Protein AF-A0A6J2UKQ0-F1 (afdb_monomer_lite)

Organism: Drosophila lebanonensis (NCBI:txid7225)

Foldseek 3Di:
DDKAFADPQDPLLVVQCCVPVVPDDDDDAKEWGQFFCVPHPFTAGQQPRHHRNDDQPQEDEEEDETTWIKDWDDDDPSTHMYIYHDQPQDDHFTHIAFGCAGNNHGPVTDGDSDHDPDGDDDDQVVCVVSVNRPVDPPPDPPDDD

pLDDT: mean 71.8, std 15.86, range [28.88, 90.44]

Structure (mmCIF, N/CA/C/O backbone):
data_AF-A0A6J2UKQ0-F1
#
_entry.id   AF-A0A6J2UKQ0-F1
#
loop_
_atom_site.group_PDB
_atom_site.id
_atom_site.type_symbol
_atom_site.label_atom_id
_atom_site.label_alt_id
_atom_site.label_comp_id
_atom_site.label_asym_id
_atom_site.label_entity_id
_atom_site.label_seq_id
_atom_site.pdbx_PDB_ins_code
_atom_site.Cartn_x
_atom_site.Cartn_y
_atom_site.Cartn_z
_atom_site.occupancy
_atom_site.B_iso_or_equiv
_atom_site.auth_seq_id
_atom_site.auth_comp_id
_atom_site.auth_asym_id
_atom_site.auth_atom_id
_atom_site.pdbx_PDB_model_num
ATOM 1 N N . MET A 1 1 ? -7.916 0.458 -18.902 1.00 58.22 1 MET A N 1
ATOM 2 C CA . MET A 1 1 ? -7.105 1.084 -17.835 1.00 58.22 1 MET A CA 1
ATOM 3 C C . MET A 1 1 ? -6.928 0.050 -16.735 1.00 58.22 1 MET A C 1
ATOM 5 O O . MET A 1 1 ? -7.941 -0.486 -16.304 1.00 58.22 1 MET A O 1
ATOM 9 N N . LYS A 1 2 ? -5.692 -0.299 -16.354 1.00 68.81 2 LYS A N 1
ATOM 10 C CA . LYS A 1 2 ? -5.423 -1.311 -15.313 1.00 68.81 2 LYS A CA 1
ATOM 11 C C . LYS A 1 2 ? -4.910 -0.639 -14.036 1.00 68.81 2 LYS A C 1
ATOM 13 O O . LYS A 1 2 ? -4.135 0.317 -14.116 1.00 68.81 2 LYS A O 1
ATOM 18 N N . LEU A 1 3 ? -5.371 -1.119 -12.883 1.00 74.62 3 LEU A N 1
ATOM 19 C CA . LEU A 1 3 ? -4.967 -0.642 -11.557 1.00 74.62 3 LEU A CA 1
ATOM 20 C C . LEU A 1 3 ? -3.889 -1.560 -10.967 1.00 74.62 3 LEU A C 1
ATOM 22 O O . LEU A 1 3 ? -3.791 -2.724 -11.350 1.00 74.62 3 LEU A O 1
ATOM 26 N N . CYS A 1 4 ? -3.093 -1.032 -10.041 1.00 81.94 4 CYS A N 1
ATOM 27 C CA . CYS A 1 4 ? -2.109 -1.786 -9.265 1.00 81.94 4 CYS A CA 1
ATOM 28 C C . CYS A 1 4 ? -2.314 -1.515 -7.775 1.00 81.94 4 CYS A C 1
ATOM 30 O O . CYS A 1 4 ? -2.865 -0.470 -7.433 1.00 81.94 4 CYS A O 1
ATOM 32 N N . LEU A 1 5 ? -1.875 -2.409 -6.884 1.00 86.44 5 LEU A N 1
ATOM 33 C CA . LEU A 1 5 ? -1.915 -2.113 -5.449 1.00 86.44 5 LEU A CA 1
ATOM 34 C C . LEU A 1 5 ? -1.116 -0.839 -5.156 1.00 86.44 5 LEU A C 1
ATOM 36 O O . LEU A 1 5 ? -0.041 -0.651 -5.720 1.00 86.44 5 LEU A O 1
ATOM 40 N N . ALA A 1 6 ? -1.662 0.038 -4.315 1.00 86.75 6 ALA A N 1
ATOM 41 C CA . ALA A 1 6 ? -1.150 1.400 -4.237 1.00 86.75 6 ALA A CA 1
ATOM 42 C C . ALA A 1 6 ? 0.173 1.522 -3.492 1.00 86.75 6 ALA A C 1
ATOM 44 O O . ALA A 1 6 ? 0.450 0.796 -2.531 1.00 86.75 6 ALA A O 1
ATOM 45 N N . ASP A 1 7 ? 0.908 2.559 -3.876 1.00 88.00 7 ASP A N 1
ATOM 46 C CA . ASP A 1 7 ? 2.147 2.947 -3.231 1.00 88.00 7 ASP A CA 1
ATOM 47 C C . ASP A 1 7 ? 1.887 4.052 -2.212 1.00 88.00 7 ASP A C 1
ATOM 49 O O . ASP A 1 7 ? 1.495 5.163 -2.568 1.00 88.00 7 ASP A O 1
ATOM 53 N N . LEU A 1 8 ? 2.176 3.788 -0.939 1.00 85.25 8 LEU A N 1
ATOM 54 C CA . LEU A 1 8 ? 2.117 4.790 0.132 1.00 85.25 8 LEU A CA 1
ATOM 55 C C . LEU A 1 8 ? 3.487 5.443 0.346 1.00 85.25 8 LEU A C 1
ATOM 57 O O . LEU A 1 8 ? 3.945 5.634 1.468 1.00 85.25 8 LEU A O 1
ATOM 61 N N . ARG A 1 9 ? 4.178 5.733 -0.760 1.00 81.12 9 ARG A N 1
ATOM 62 C CA . ARG A 1 9 ? 5.570 6.213 -0.773 1.00 81.12 9 ARG A CA 1
ATOM 63 C C . ARG A 1 9 ? 5.734 7.700 -0.464 1.00 81.12 9 ARG A C 1
ATOM 65 O O . ARG A 1 9 ? 6.855 8.137 -0.250 1.00 81.12 9 ARG A O 1
ATOM 72 N N . THR A 1 10 ? 4.659 8.485 -0.459 1.00 83.75 10 THR A N 1
ATOM 73 C CA . THR A 1 10 ? 4.704 9.920 -0.139 1.00 83.75 10 THR A CA 1
ATOM 74 C C . THR A 1 10 ? 3.662 10.283 0.908 1.00 83.75 10 THR A C 1
ATOM 76 O O . THR A 1 10 ? 2.619 9.634 1.007 1.00 83.75 10 THR A O 1
ATOM 79 N N . LYS A 1 11 ? 3.911 11.383 1.633 1.00 84.06 11 LYS A N 1
ATOM 80 C CA . LYS A 1 11 ? 2.924 11.979 2.540 1.00 84.06 11 LYS A CA 1
ATOM 81 C C . LYS A 1 11 ? 1.604 12.251 1.820 1.00 84.06 11 LYS A C 1
ATOM 83 O O . LYS A 1 11 ? 0.565 11.882 2.332 1.00 84.06 11 LYS A O 1
ATOM 88 N N . THR A 1 12 ? 1.643 12.808 0.609 1.00 83.00 12 THR A N 1
ATOM 89 C CA . THR A 1 12 ? 0.435 13.078 -0.187 1.00 83.00 12 THR A CA 1
ATOM 90 C C . THR A 1 12 ? -0.374 11.813 -0.461 1.00 83.00 12 THR A C 1
ATOM 92 O O . THR A 1 12 ? -1.581 11.818 -0.261 1.00 83.00 12 THR A O 1
ATOM 95 N N . ALA A 1 13 ? 0.276 10.717 -0.874 1.00 81.19 13 ALA A N 1
ATOM 96 C CA . ALA A 1 13 ? -0.421 9.453 -1.104 1.00 81.19 13 ALA A CA 1
ATOM 97 C C . ALA A 1 13 ? -1.072 8.935 0.187 1.00 81.19 13 ALA A C 1
ATOM 99 O O . ALA A 1 13 ? -2.208 8.471 0.160 1.00 81.19 13 ALA A O 1
ATOM 100 N N . PHE A 1 14 ? -0.375 9.058 1.318 1.00 84.75 14 PHE A N 1
ATOM 101 C CA . PHE A 1 14 ? -0.908 8.680 2.620 1.00 84.75 14 PHE A CA 1
ATOM 102 C C . PHE A 1 14 ? -2.060 9.579 3.098 1.00 84.75 14 PHE A C 1
ATOM 104 O O . PHE A 1 14 ? -3.078 9.052 3.532 1.00 84.75 14 PHE A O 1
ATOM 111 N N . ASP A 1 15 ? -1.941 10.903 2.983 1.00 82.62 15 ASP A N 1
ATOM 112 C CA . ASP A 1 15 ? -2.977 11.861 3.394 1.00 82.62 15 ASP A CA 1
ATOM 113 C C . ASP A 1 15 ? -4.297 11.583 2.653 1.00 82.62 15 ASP A C 1
ATOM 115 O O . ASP A 1 15 ? -5.372 11.615 3.248 1.00 82.62 15 ASP A O 1
ATOM 119 N N . MET A 1 16 ? -4.222 11.233 1.363 1.00 77.25 16 MET A N 1
ATOM 120 C CA . MET A 1 16 ? -5.395 10.821 0.582 1.00 77.25 16 MET A CA 1
ATOM 121 C C . MET A 1 16 ? -6.021 9.531 1.133 1.00 77.25 16 MET A C 1
ATOM 123 O O . MET A 1 16 ? -7.244 9.424 1.239 1.00 77.25 16 MET A O 1
ATOM 127 N N . VAL A 1 17 ? -5.192 8.563 1.546 1.00 78.12 17 VAL A N 1
ATOM 128 C CA . VAL A 1 17 ? -5.668 7.321 2.178 1.00 78.12 17 VAL A CA 1
ATOM 129 C C . VAL A 1 17 ? -6.365 7.579 3.499 1.00 78.12 17 VAL A C 1
ATOM 131 O O . VAL A 1 17 ? -7.423 7.004 3.777 1.00 78.12 17 VAL A O 1
ATOM 134 N N . GLU A 1 18 ? -5.770 8.451 4.302 1.00 79.62 18 GLU A N 1
ATOM 135 C CA . GLU A 1 18 ? -6.291 8.865 5.592 1.00 79.62 18 GLU A CA 1
ATOM 136 C C . GLU A 1 18 ? -7.664 9.537 5.460 1.00 79.62 18 GLU A C 1
ATOM 138 O O . GLU A 1 18 ? -8.589 9.180 6.193 1.00 79.62 18 GLU A O 1
ATOM 143 N N . GLN A 1 19 ? -7.812 10.448 4.496 1.00 76.25 19 GLN A N 1
ATOM 144 C CA . GLN A 1 19 ? -9.031 11.231 4.287 1.00 76.25 19 GLN A CA 1
ATOM 145 C C . GLN A 1 19 ? -10.189 10.427 3.689 1.00 76.25 19 GLN A C 1
ATOM 147 O O . GLN A 1 19 ? -11.336 10.655 4.065 1.00 76.25 19 GLN A O 1
ATOM 152 N N . GLU A 1 20 ? -9.924 9.499 2.768 1.00 71.75 20 GLU A N 1
ATOM 153 C CA . GLU A 1 20 ? -10.996 8.852 1.999 1.00 71.75 20 GLU A CA 1
ATOM 154 C C . GLU A 1 20 ? -11.357 7.440 2.488 1.00 71.75 20 GLU A C 1
ATOM 156 O O . GLU A 1 20 ? -12.534 7.077 2.474 1.00 71.75 20 GLU A O 1
ATOM 161 N N . LEU A 1 21 ? -10.390 6.632 2.951 1.00 69.81 21 LEU A N 1
ATOM 162 C CA . LEU A 1 21 ? -10.659 5.251 3.405 1.00 69.81 21 LEU A CA 1
ATOM 163 C C . LEU A 1 21 ? -10.542 5.046 4.909 1.00 69.81 21 LEU A C 1
ATOM 165 O O . LEU A 1 21 ? -11.163 4.126 5.450 1.00 69.81 21 LEU A O 1
ATOM 169 N N . LEU A 1 22 ? -9.767 5.888 5.591 1.00 70.12 22 LEU A N 1
ATOM 170 C CA . LEU A 1 22 ? -9.600 5.835 7.040 1.00 70.12 22 LEU A CA 1
ATOM 171 C C . LEU A 1 22 ? -10.292 6.979 7.833 1.00 70.12 22 LEU A C 1
ATOM 173 O O . LEU A 1 22 ? -9.931 7.144 9.011 1.00 70.12 22 LEU A O 1
ATOM 177 N N . PRO A 1 23 ? -11.287 7.742 7.303 1.00 59.78 23 PRO A N 1
ATOM 178 C CA . PRO A 1 23 ? -11.798 8.909 8.017 1.00 59.78 23 PRO A CA 1
ATOM 179 C C . PRO A 1 23 ? -12.667 8.549 9.226 1.00 59.78 23 PRO A C 1
ATOM 181 O O . PRO A 1 23 ? -12.627 9.274 10.211 1.00 59.78 23 PRO A O 1
ATOM 184 N N . ASN A 1 24 ? -13.439 7.450 9.192 1.00 59.00 24 ASN A N 1
ATOM 185 C CA . ASN A 1 24 ? -14.560 7.296 10.136 1.00 59.00 24 ASN A CA 1
ATOM 186 C C . ASN A 1 24 ? -14.958 5.869 10.553 1.00 59.00 24 ASN A C 1
ATOM 188 O O . ASN A 1 24 ? -16.093 5.654 10.976 1.00 59.00 24 ASN A O 1
ATOM 192 N N . GLU A 1 25 ? -14.077 4.868 10.491 1.00 53.25 25 GLU A N 1
ATOM 193 C CA . GLU A 1 25 ? -14.507 3.509 10.846 1.00 53.25 25 GLU A CA 1
ATOM 194 C C . GLU A 1 25 ? -14.170 3.068 12.275 1.00 53.25 25 GLU A C 1
ATOM 196 O O . GLU A 1 25 ? -13.029 2.885 12.700 1.00 53.25 25 GLU A O 1
ATOM 201 N N . THR A 1 26 ? -15.251 2.806 13.003 1.00 49.12 26 THR A N 1
ATOM 202 C CA . THR A 1 26 ? -15.357 1.785 14.033 1.00 49.12 26 THR A CA 1
ATOM 203 C C . THR A 1 26 ? -14.644 0.489 13.612 1.00 49.12 26 THR A C 1
ATOM 205 O O . THR A 1 26 ? -15.151 -0.282 12.811 1.00 49.12 26 THR A O 1
ATOM 208 N N . LYS A 1 27 ? -13.500 0.219 14.255 1.00 51.12 27 LYS A N 1
ATOM 209 C CA . LYS A 1 27 ? -12.802 -1.081 14.350 1.00 51.12 27 LYS A CA 1
ATOM 210 C C . LYS A 1 27 ? -12.236 -1.673 13.036 1.00 51.12 27 LYS A C 1
ATOM 212 O O . LYS A 1 27 ? -12.950 -2.203 12.197 1.00 51.12 27 LYS A O 1
ATOM 217 N N . ASN A 1 28 ? -10.905 -1.791 13.013 1.00 56.53 28 ASN A N 1
ATOM 218 C CA . ASN A 1 28 ? -10.169 -2.972 12.530 1.00 56.53 28 ASN A CA 1
ATOM 219 C C . ASN A 1 28 ? -10.374 -3.403 11.065 1.00 56.53 28 ASN A C 1
ATOM 221 O O . ASN A 1 28 ? -10.561 -4.593 10.806 1.00 56.53 28 ASN A O 1
ATOM 225 N N . LYS A 1 29 ? -10.304 -2.485 10.097 1.00 76.81 29 LYS A N 1
ATOM 226 C CA . LYS A 1 29 ? -10.143 -2.892 8.693 1.00 76.81 29 LYS A CA 1
ATOM 227 C C . LYS A 1 29 ? -8.689 -2.756 8.274 1.00 76.81 29 LYS A C 1
ATOM 229 O O . LYS A 1 29 ? -8.128 -1.664 8.310 1.00 76.81 29 LYS A O 1
ATOM 234 N N . ASP A 1 30 ? -8.111 -3.885 7.885 1.00 85.38 30 ASP A N 1
ATOM 235 C CA . ASP A 1 30 ? -6.785 -3.939 7.291 1.00 85.38 30 ASP A CA 1
ATOM 236 C C . ASP A 1 30 ? -6.905 -3.789 5.771 1.00 85.38 30 ASP A C 1
ATOM 238 O O . ASP A 1 30 ? -7.828 -4.335 5.148 1.00 85.38 30 ASP A O 1
ATOM 242 N N . TYR A 1 31 ? -5.946 -3.081 5.181 1.00 85.81 31 TYR A N 1
ATOM 243 C CA . TYR A 1 31 ? -5.908 -2.796 3.755 1.00 85.81 31 TYR A CA 1
ATOM 244 C C . TYR A 1 31 ? -4.569 -3.205 3.145 1.00 85.81 31 TYR A C 1
ATOM 246 O O . TYR A 1 31 ? -3.525 -2.687 3.531 1.00 85.81 31 TYR A O 1
ATOM 254 N N . TRP A 1 32 ? -4.600 -4.118 2.179 1.00 89.31 32 TRP A N 1
ATOM 255 C CA . TRP A 1 32 ? -3.466 -4.470 1.338 1.00 89.31 32 TRP A CA 1
ATOM 256 C C . TRP A 1 32 ? -3.006 -3.276 0.503 1.00 89.31 32 TRP A C 1
ATOM 258 O O . TRP A 1 32 ? -3.825 -2.580 -0.102 1.00 89.31 32 TRP A O 1
ATOM 268 N N . ILE A 1 33 ? -1.689 -3.093 0.447 1.00 89.69 33 ILE A N 1
ATOM 269 C CA . ILE A 1 33 ? -1.003 -2.079 -0.359 1.00 89.69 33 ILE A CA 1
ATOM 270 C C . ILE A 1 33 ? 0.058 -2.753 -1.234 1.00 89.69 33 ILE A C 1
ATOM 272 O O . ILE A 1 33 ? 0.345 -3.938 -1.077 1.00 89.69 33 ILE A O 1
ATOM 276 N N . GLY A 1 34 ? 0.672 -2.003 -2.147 1.00 89.69 34 GLY A N 1
ATOM 277 C CA . GLY A 1 34 ? 1.651 -2.526 -3.100 1.00 89.69 34 GLY A CA 1
ATOM 278 C C . GLY A 1 34 ? 2.998 -2.922 -2.504 1.00 89.69 34 GLY A C 1
ATOM 279 O O . GLY A 1 34 ? 3.898 -3.275 -3.258 1.00 89.69 34 GLY A O 1
ATOM 280 N N . LEU A 1 35 ? 3.168 -2.869 -1.183 1.00 90.12 35 LEU A N 1
ATOM 281 C CA . LEU A 1 35 ? 4.416 -3.226 -0.521 1.00 90.12 35 LEU A CA 1
ATOM 282 C C . LEU A 1 35 ? 4.573 -4.752 -0.475 1.00 90.12 35 LEU A C 1
ATOM 284 O O . LEU A 1 35 ? 3.746 -5.449 0.110 1.00 90.12 35 LEU A O 1
ATOM 288 N N . ASN A 1 36 ? 5.648 -5.270 -1.061 1.00 87.62 36 ASN A N 1
ATOM 289 C CA . ASN A 1 36 ? 5.894 -6.702 -1.179 1.00 87.62 36 ASN A CA 1
ATOM 290 C C . ASN A 1 36 ? 7.351 -7.053 -0.828 1.00 87.62 36 ASN A C 1
ATOM 292 O O . ASN A 1 36 ? 8.285 -6.369 -1.253 1.00 87.62 36 ASN A O 1
ATOM 296 N N . GLY A 1 37 ? 7.527 -8.121 -0.050 1.00 83.00 37 GLY A N 1
ATOM 297 C CA . GLY A 1 37 ? 8.805 -8.742 0.314 1.00 83.00 37 GLY A CA 1
ATOM 298 C C . GLY A 1 37 ? 8.941 -10.199 -0.153 1.00 83.00 37 GLY A C 1
ATOM 299 O O . GLY A 1 37 ? 9.880 -10.881 0.247 1.00 83.00 37 GLY A O 1
ATOM 300 N N . TYR A 1 38 ? 8.011 -10.699 -0.972 1.00 69.62 38 TYR A N 1
ATOM 301 C CA . TYR A 1 38 ? 8.088 -12.023 -1.591 1.00 69.62 38 TYR A CA 1
ATOM 302 C C . TYR A 1 38 ? 9.399 -12.150 -2.386 1.00 69.62 38 TYR A C 1
ATOM 304 O O . TYR A 1 38 ? 9.701 -11.299 -3.222 1.00 69.62 38 TYR A O 1
ATOM 312 N N . GLU A 1 39 ? 10.192 -13.182 -2.073 1.00 58.69 39 GLU A N 1
ATOM 313 C CA . GLU A 1 39 ? 11.474 -13.524 -2.723 1.00 58.69 39 GLU A CA 1
ATOM 314 C C . GLU A 1 39 ? 12.603 -12.473 -2.626 1.00 58.69 39 GLU A C 1
ATOM 316 O O . GLU A 1 39 ? 13.636 -12.615 -3.281 1.00 58.69 39 GLU A O 1
ATOM 321 N N . LYS A 1 40 ? 12.467 -11.428 -1.794 1.00 59.78 40 LYS A N 1
ATOM 322 C CA . LYS A 1 40 ? 13.458 -10.340 -1.699 1.00 59.78 40 LYS A CA 1
ATOM 323 C C . LYS A 1 40 ? 13.897 -10.072 -0.258 1.00 59.78 40 LYS A C 1
ATOM 325 O O . LYS A 1 40 ? 13.086 -10.021 0.658 1.00 59.78 40 LYS A O 1
ATOM 330 N N . TYR A 1 41 ? 15.184 -9.763 -0.065 1.00 66.38 41 TYR A N 1
ATOM 331 C CA . TYR A 1 41 ? 15.731 -9.267 1.214 1.00 66.38 41 TYR A CA 1
ATOM 332 C C . TYR A 1 41 ? 15.262 -7.843 1.580 1.00 66.38 41 TYR A C 1
ATOM 334 O O . TYR A 1 41 ? 15.680 -7.293 2.598 1.00 66.38 41 TYR A O 1
ATOM 342 N N . ARG A 1 42 ? 14.449 -7.203 0.729 1.00 80.50 42 ARG A N 1
ATOM 343 C CA . ARG A 1 42 ? 13.971 -5.825 0.887 1.00 80.50 42 ARG A CA 1
ATOM 344 C C . ARG A 1 42 ? 12.511 -5.728 0.464 1.00 80.50 42 ARG A C 1
ATOM 346 O O . ARG A 1 42 ? 12.130 -6.298 -0.556 1.00 80.50 42 ARG A O 1
ATOM 353 N N . TYR A 1 43 ? 11.729 -4.963 1.221 1.00 85.31 43 TYR A N 1
ATOM 354 C CA . TYR A 1 43 ? 10.349 -4.646 0.868 1.00 85.31 43 TYR A CA 1
ATOM 355 C C . TYR A 1 43 ? 10.327 -3.523 -0.163 1.00 85.31 43 TYR A C 1
ATOM 357 O O . TYR A 1 43 ? 10.919 -2.464 0.052 1.00 85.31 43 TYR A O 1
ATOM 365 N N . THR A 1 44 ? 9.651 -3.776 -1.278 1.00 88.44 44 THR A N 1
ATOM 366 C CA . THR A 1 44 ? 9.556 -2.847 -2.409 1.00 88.44 44 THR A CA 1
ATOM 367 C C . THR A 1 44 ? 8.129 -2.760 -2.920 1.00 88.44 44 THR A C 1
ATOM 369 O O . THR A 1 44 ? 7.363 -3.714 -2.774 1.00 88.44 44 THR A O 1
ATOM 372 N N . TYR A 1 45 ? 7.778 -1.635 -3.531 1.00 88.12 45 TYR A N 1
ATOM 373 C CA . TYR A 1 45 ? 6.492 -1.463 -4.186 1.00 88.12 45 TYR A CA 1
ATOM 374 C C . TYR A 1 45 ? 6.423 -2.259 -5.495 1.00 88.12 45 TYR A C 1
ATOM 376 O O . TYR A 1 45 ? 7.357 -2.254 -6.298 1.00 88.12 45 TYR A O 1
ATOM 384 N N . ILE A 1 46 ? 5.319 -2.972 -5.725 1.00 86.88 46 ILE A N 1
ATOM 385 C CA . ILE A 1 46 ? 5.130 -3.816 -6.920 1.00 86.88 46 ILE A CA 1
ATOM 386 C C . ILE A 1 46 ? 4.976 -3.013 -8.220 1.00 86.88 46 ILE A C 1
ATOM 388 O O . ILE A 1 46 ? 5.035 -3.588 -9.309 1.00 86.88 46 ILE A O 1
ATOM 392 N N . SER A 1 47 ? 4.743 -1.707 -8.123 1.00 85.50 47 SER A N 1
ATOM 393 C CA . SER A 1 47 ? 4.560 -0.802 -9.256 1.00 85.50 47 SER A CA 1
ATOM 394 C C . SER A 1 47 ? 5.880 -0.486 -9.972 1.00 85.50 47 SER A C 1
ATOM 396 O O . SER A 1 47 ? 5.945 -0.521 -11.201 1.00 85.50 47 SER A O 1
ATOM 398 N N . ASP A 1 48 ? 6.935 -0.189 -9.212 1.00 85.19 48 ASP A N 1
ATOM 399 C CA . ASP A 1 48 ? 8.199 0.359 -9.712 1.00 85.19 48 ASP A CA 1
ATOM 400 C C . ASP A 1 48 ? 9.452 -0.210 -9.019 1.00 85.19 48 ASP A C 1
ATOM 402 O O . ASP A 1 48 ? 10.568 0.170 -9.364 1.00 85.19 48 ASP A O 1
ATOM 406 N N . HIS A 1 49 ? 9.283 -1.146 -8.079 1.00 85.94 49 HIS A N 1
ATOM 407 C CA . HIS A 1 49 ? 10.338 -1.721 -7.235 1.00 85.94 49 HIS A CA 1
ATOM 408 C C . HIS A 1 49 ? 11.052 -0.710 -6.321 1.00 85.94 49 HIS A C 1
ATOM 410 O O . HIS A 1 49 ? 12.114 -1.023 -5.777 1.00 85.94 49 HIS A O 1
ATOM 416 N N . SER A 1 50 ? 10.474 0.475 -6.108 1.00 86.12 50 SER A N 1
ATOM 417 C CA . SER A 1 50 ? 10.990 1.449 -5.147 1.00 86.12 50 SER A CA 1
ATOM 418 C C . SER A 1 50 ? 10.873 0.936 -3.712 1.00 86.12 50 SER A C 1
ATOM 420 O O . SER A 1 50 ? 10.017 0.109 -3.385 1.00 86.12 50 SER A O 1
ATOM 422 N N . ALA A 1 51 ? 11.768 1.403 -2.843 1.00 85.25 51 ALA A N 1
ATOM 423 C CA . ALA A 1 51 ? 11.730 1.086 -1.422 1.00 85.25 51 ALA A CA 1
ATOM 424 C C . ALA A 1 51 ? 10.634 1.889 -0.698 1.00 85.25 51 ALA A C 1
ATOM 426 O O . ALA A 1 51 ? 10.121 2.890 -1.197 1.00 85.25 51 ALA A O 1
ATOM 427 N N . LEU A 1 52 ? 10.299 1.465 0.521 1.00 81.75 52 LEU A N 1
ATOM 428 C CA . LEU A 1 52 ? 9.473 2.261 1.424 1.00 81.75 52 LEU A CA 1
ATOM 429 C C . LEU A 1 52 ? 10.263 3.489 1.914 1.00 81.75 52 LEU A C 1
ATOM 431 O O . LEU A 1 52 ? 11.109 3.363 2.794 1.00 81.75 52 LEU A O 1
ATOM 435 N N . GLU A 1 53 ? 9.986 4.663 1.346 1.00 82.81 53 GLU A N 1
ATOM 436 C CA . GLU A 1 53 ? 10.646 5.932 1.714 1.00 82.81 53 GLU A CA 1
ATOM 437 C C . GLU A 1 53 ? 9.860 6.740 2.755 1.00 82.81 53 GLU A C 1
ATOM 439 O O . GLU A 1 53 ? 10.445 7.428 3.590 1.00 82.81 53 GLU A O 1
ATOM 444 N N . TYR A 1 54 ? 8.530 6.650 2.719 1.00 83.31 54 TYR A N 1
ATOM 445 C CA . TYR A 1 54 ? 7.646 7.350 3.642 1.00 83.31 54 TYR A CA 1
ATOM 446 C C . TYR A 1 54 ? 7.018 6.377 4.635 1.00 83.31 54 TYR A C 1
ATOM 448 O O . TYR A 1 54 ? 6.477 5.339 4.256 1.00 83.31 54 TYR A O 1
ATOM 456 N N . MET A 1 55 ? 7.054 6.752 5.911 1.00 81.06 55 MET A N 1
ATOM 457 C CA . MET A 1 55 ? 6.351 6.064 6.982 1.00 81.06 55 MET A CA 1
ATOM 458 C C . MET A 1 55 ? 5.415 7.069 7.660 1.00 81.06 55 MET A C 1
ATOM 460 O O . MET A 1 55 ? 5.888 8.133 8.070 1.00 81.06 55 MET A O 1
ATOM 464 N N . PRO A 1 56 ? 4.111 6.769 7.792 1.00 77.94 56 PRO A N 1
ATOM 465 C CA . PRO A 1 56 ? 3.196 7.676 8.467 1.00 77.94 56 PRO A CA 1
ATOM 466 C C . PRO A 1 56 ? 3.638 7.948 9.913 1.00 77.94 56 PRO A C 1
ATOM 468 O O . PRO A 1 56 ? 4.246 7.073 10.547 1.00 77.94 56 PRO A O 1
ATOM 471 N N . PRO A 1 57 ? 3.338 9.128 10.474 1.00 74.94 57 PRO A N 1
ATOM 472 C CA . PRO A 1 57 ? 3.634 9.413 11.872 1.00 74.94 57 PRO A CA 1
ATOM 473 C C . PRO A 1 57 ? 2.936 8.399 12.792 1.00 74.94 57 PRO A C 1
ATOM 475 O O . PRO A 1 57 ? 1.872 7.874 12.469 1.00 74.94 57 PRO A O 1
ATOM 478 N N . ASN A 1 58 ? 3.548 8.102 13.942 1.00 76.12 58 ASN A N 1
ATOM 479 C CA . ASN A 1 58 ? 3.018 7.144 14.923 1.00 76.12 58 ASN A CA 1
ATOM 480 C C . ASN A 1 58 ? 2.741 5.741 14.340 1.00 76.12 58 ASN A C 1
ATOM 482 O O . ASN A 1 58 ? 1.796 5.061 14.753 1.00 76.12 58 ASN A O 1
ATOM 486 N N . THR A 1 59 ? 3.565 5.312 13.376 1.00 80.69 59 THR A N 1
ATOM 487 C CA . THR A 1 59 ? 3.461 3.987 12.757 1.00 80.69 59 THR A CA 1
ATOM 488 C C . THR A 1 59 ? 4.266 2.941 13.514 1.00 80.69 59 THR A C 1
ATOM 490 O O . THR A 1 59 ? 5.469 3.087 13.715 1.00 80.69 59 THR A O 1
ATOM 493 N N . SER A 1 60 ? 3.615 1.831 13.860 1.00 80.88 60 SER A N 1
ATOM 494 C CA . SER A 1 60 ? 4.314 0.595 14.225 1.00 80.88 60 SER A CA 1
ATOM 495 C C . SER A 1 60 ? 4.621 -0.223 12.967 1.00 80.88 60 SER A C 1
ATOM 497 O O . SER A 1 60 ? 3.710 -0.473 12.172 1.00 80.88 60 SER A O 1
ATOM 499 N N . LEU A 1 61 ? 5.886 -0.633 12.802 1.00 80.50 61 LEU A N 1
ATOM 500 C CA . LEU A 1 61 ? 6.378 -1.393 11.649 1.00 80.50 61 LEU A CA 1
ATOM 501 C C . LEU A 1 61 ? 6.611 -2.873 12.001 1.00 80.50 61 LEU A C 1
ATOM 503 O O . LEU A 1 61 ? 7.354 -3.179 12.932 1.00 80.50 61 LEU A O 1
ATOM 507 N N . SER A 1 62 ? 6.025 -3.801 11.234 1.0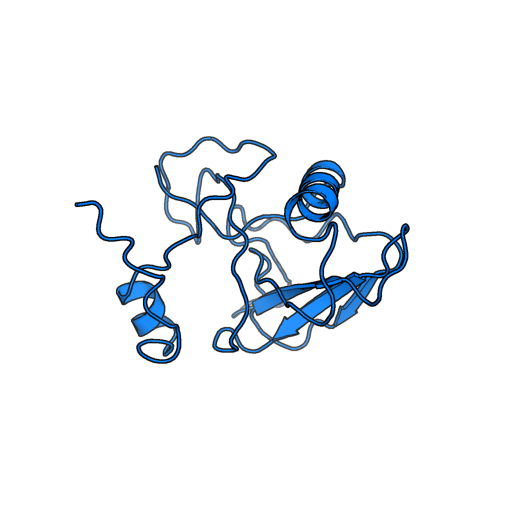0 83.12 62 SER A N 1
ATOM 508 C CA . SER A 1 62 ? 6.249 -5.252 11.395 1.00 83.12 62 SER A CA 1
ATOM 509 C C . SER A 1 62 ? 6.382 -5.976 10.051 1.00 83.12 62 SER A C 1
ATOM 511 O O . SER A 1 62 ? 5.399 -6.213 9.349 1.00 83.12 62 SER A O 1
ATOM 513 N N . LEU A 1 63 ? 7.610 -6.353 9.690 1.00 81.94 63 LEU A N 1
ATOM 514 C CA . LEU A 1 63 ? 7.977 -6.856 8.361 1.00 81.94 63 LEU A CA 1
ATOM 515 C C . LEU A 1 63 ? 8.468 -8.318 8.396 1.00 81.94 63 LEU A C 1
ATOM 517 O O . LEU A 1 63 ? 9.648 -8.594 8.194 1.00 81.94 63 LEU A O 1
ATOM 521 N N . ARG A 1 64 ? 7.575 -9.273 8.683 1.00 84.19 64 ARG A N 1
ATOM 522 C CA . ARG A 1 64 ? 7.898 -10.708 8.838 1.00 84.19 64 ARG A CA 1
ATOM 523 C C . ARG A 1 64 ? 7.265 -11.621 7.783 1.00 84.19 64 ARG A C 1
ATOM 525 O O . ARG A 1 64 ? 7.463 -12.833 7.841 1.00 84.19 64 ARG A O 1
ATOM 532 N N . LYS A 1 65 ? 6.447 -11.077 6.885 1.00 89.06 65 LYS A N 1
ATOM 533 C CA . LYS A 1 65 ? 5.584 -11.826 5.963 1.00 89.06 65 LYS A CA 1
ATOM 534 C C . LYS A 1 65 ? 5.585 -11.166 4.574 1.00 89.06 65 LYS A C 1
ATOM 536 O O . LYS A 1 65 ? 5.971 -10.010 4.464 1.00 89.06 65 LYS A O 1
ATOM 541 N N . PRO A 1 66 ? 5.192 -11.869 3.501 1.00 86.69 66 PRO A N 1
ATOM 542 C CA . PRO A 1 66 ? 5.469 -11.394 2.145 1.00 86.69 66 PRO A CA 1
ATOM 543 C C . PRO A 1 66 ? 4.668 -10.157 1.717 1.00 86.69 66 PRO A C 1
ATOM 545 O O . PRO A 1 66 ? 5.218 -9.313 1.020 1.00 86.69 66 PRO A O 1
ATOM 548 N N . CYS A 1 67 ? 3.407 -10.006 2.128 1.00 88.25 67 CYS A N 1
ATOM 549 C CA . CYS A 1 67 ? 2.550 -8.922 1.641 1.00 88.25 67 CYS A CA 1
ATOM 550 C C . CYS A 1 67 ? 2.347 -7.839 2.700 1.00 88.25 67 CYS A C 1
ATOM 552 O O . CYS A 1 67 ? 2.089 -8.156 3.858 1.00 88.25 67 CYS A O 1
ATOM 554 N N . GLY A 1 68 ? 2.452 -6.567 2.314 1.00 90.44 68 GLY A N 1
ATOM 555 C CA . GLY A 1 68 ? 2.306 -5.408 3.192 1.00 90.44 68 GLY A CA 1
ATOM 556 C C . GLY A 1 68 ? 0.881 -4.855 3.238 1.00 90.44 68 GLY A C 1
ATOM 557 O O . GLY A 1 68 ? 0.187 -4.781 2.225 1.00 90.44 68 GLY A O 1
ATOM 558 N N . TYR A 1 69 ? 0.448 -4.430 4.420 1.00 89.50 69 TYR A N 1
ATOM 559 C CA . TYR A 1 69 ? -0.863 -3.841 4.667 1.00 89.50 69 TYR A CA 1
ATOM 560 C C . TYR A 1 69 ? -0.777 -2.657 5.634 1.00 89.50 69 TYR A C 1
ATOM 562 O O . TYR A 1 69 ? 0.151 -2.557 6.440 1.00 89.50 69 TYR A O 1
ATOM 570 N N . ILE A 1 70 ? -1.786 -1.787 5.584 1.00 88.12 70 ILE A N 1
ATOM 571 C CA . ILE A 1 70 ? -1.971 -0.671 6.510 1.00 88.12 70 ILE A CA 1
ATOM 572 C C . ILE A 1 70 ? -3.289 -0.803 7.277 1.00 88.12 70 ILE A C 1
ATOM 574 O O . ILE A 1 70 ? -4.291 -1.292 6.748 1.00 88.12 70 ILE A O 1
ATOM 578 N N . LYS A 1 71 ? -3.297 -0.356 8.533 1.00 85.81 71 LYS A N 1
ATOM 579 C CA . LYS A 1 71 ? -4.514 -0.172 9.332 1.00 85.81 71 LYS A CA 1
ATOM 580 C C . LYS A 1 71 ? -4.402 1.060 10.228 1.00 85.81 71 LYS A C 1
ATOM 582 O O . LYS A 1 71 ? -3.307 1.411 10.670 1.00 85.81 71 LYS A O 1
ATOM 587 N N . LYS A 1 72 ? -5.543 1.678 10.536 1.00 81.81 72 LYS A N 1
ATOM 588 C CA . LYS A 1 72 ? -5.659 2.733 11.551 1.00 81.81 72 LYS A CA 1
ATOM 589 C C . LYS A 1 72 ? -5.887 2.101 12.926 1.00 81.81 72 LYS A C 1
ATOM 591 O O . LYS A 1 72 ? -6.757 1.247 13.097 1.00 81.81 72 LYS A O 1
ATOM 596 N N . ASN A 1 73 ? -5.091 2.512 13.899 1.00 78.06 73 ASN A N 1
ATOM 597 C CA . ASN A 1 73 ? -5.149 2.080 15.287 1.00 78.06 73 ASN A CA 1
ATOM 598 C C . ASN A 1 73 ? -5.995 3.085 16.088 1.00 78.06 73 ASN A C 1
ATOM 600 O O . ASN A 1 73 ? -5.592 4.225 16.331 1.00 78.06 73 ASN A O 1
ATOM 604 N N . GLY A 1 74 ? -7.179 2.646 16.516 1.00 68.25 74 GLY A N 1
ATOM 605 C CA . GLY A 1 74 ? -8.071 3.434 17.370 1.00 68.25 74 GLY A CA 1
ATOM 606 C C . GLY A 1 74 ? -8.781 4.599 16.665 1.00 68.25 74 GLY A C 1
ATOM 607 O O . GLY A 1 74 ? -8.805 4.692 15.442 1.00 68.25 74 GLY A O 1
ATOM 608 N N . LYS A 1 75 ? -9.414 5.465 17.469 1.00 60.38 75 LYS A N 1
ATOM 609 C CA . LYS A 1 75 ? -10.288 6.569 17.021 1.00 60.38 75 LYS A CA 1
ATOM 610 C C . LYS A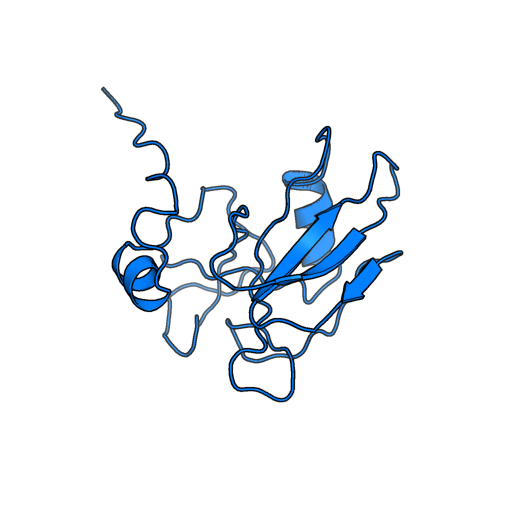 1 75 ? -9.636 7.964 17.074 1.00 60.38 75 LYS A C 1
ATOM 612 O O . LYS A 1 75 ? -10.347 8.949 16.947 1.00 60.38 75 LYS A O 1
ATOM 617 N N . SER A 1 76 ? -8.325 8.065 17.316 1.00 54.56 76 SER A N 1
ATOM 618 C CA . SER A 1 76 ? -7.654 9.371 17.447 1.00 54.56 76 SER A CA 1
ATOM 619 C C . SER A 1 76 ? -7.749 10.187 16.151 1.00 54.56 76 SER A C 1
ATOM 621 O O . SER A 1 76 ? -7.498 9.642 15.073 1.00 54.56 76 SER A O 1
ATOM 623 N N . GLU A 1 77 ? -8.043 11.485 16.278 1.00 55.44 77 GLU A N 1
ATOM 624 C CA . GLU A 1 77 ? -8.030 12.477 15.189 1.00 55.44 77 GLU A CA 1
ATOM 625 C C . GLU A 1 77 ? -6.654 12.588 14.522 1.00 55.44 77 GLU A C 1
ATOM 627 O O . GLU A 1 77 ? -6.573 12.789 13.318 1.00 55.44 77 GLU A O 1
ATOM 632 N N . THR A 1 78 ? -5.574 12.370 15.279 1.00 59.34 78 THR A N 1
ATOM 633 C CA . THR A 1 78 ? -4.194 12.356 14.763 1.00 59.34 78 THR A CA 1
ATOM 634 C C . THR A 1 78 ? -3.708 10.972 14.334 1.00 59.34 78 THR A C 1
ATOM 636 O O . THR A 1 78 ? -2.533 10.844 14.014 1.00 59.34 78 THR A O 1
ATOM 639 N N . GLY A 1 79 ? -4.589 9.957 14.370 1.00 67.38 79 GLY A N 1
ATOM 640 C CA . GLY A 1 79 ? -4.397 8.585 13.884 1.00 67.38 79 GLY A CA 1
ATOM 641 C C . GLY A 1 79 ? -3.073 7.909 14.271 1.00 67.38 79 GLY A C 1
ATOM 642 O O . GLY A 1 79 ? -2.014 8.238 13.757 1.00 67.38 79 GLY A O 1
ATOM 643 N N . SER A 1 80 ? -3.102 6.873 15.113 1.00 78.56 80 SER A N 1
ATOM 644 C CA . SER A 1 80 ? -1.962 5.937 15.131 1.00 78.56 80 SER A CA 1
ATOM 645 C C . SER A 1 80 ? -2.147 4.919 14.008 1.00 78.56 80 SER A C 1
ATOM 647 O O . SER A 1 80 ? -3.280 4.539 13.715 1.00 78.56 80 SER A O 1
ATOM 649 N N . TYR A 1 81 ? -1.066 4.476 13.369 1.00 83.25 81 TYR A N 1
ATOM 650 C CA . TYR A 1 81 ? -1.139 3.570 12.220 1.00 83.25 81 TYR A CA 1
ATOM 651 C C . TYR A 1 81 ? -0.282 2.328 12.449 1.00 83.25 81 TYR A C 1
ATOM 653 O O . TYR A 1 81 ? 0.682 2.321 13.215 1.00 83.25 81 TYR A O 1
ATOM 661 N N . THR A 1 82 ? -0.646 1.228 11.805 1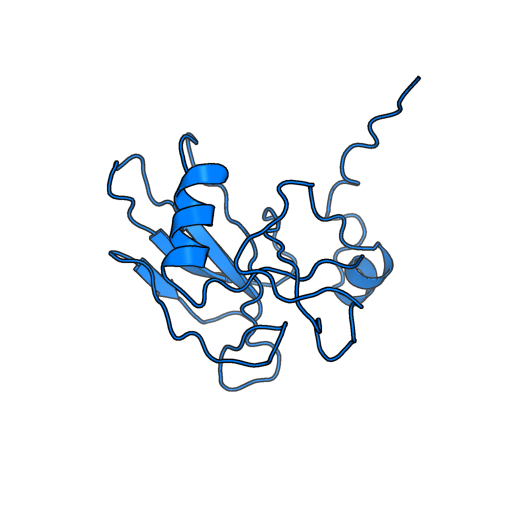.00 86.75 82 THR A N 1
ATOM 662 C CA . THR A 1 82 ? 0.235 0.067 11.693 1.00 86.75 82 THR A CA 1
ATOM 663 C C . THR A 1 82 ? 0.478 -0.190 10.226 1.00 86.75 82 THR A C 1
ATOM 665 O O . THR A 1 82 ? -0.471 -0.408 9.474 1.00 86.75 82 THR A O 1
ATOM 668 N N . LEU A 1 83 ? 1.757 -0.203 9.865 1.00 88.25 83 LEU A N 1
ATOM 669 C CA . LEU A 1 83 ? 2.246 -0.706 8.599 1.00 88.25 83 LEU A CA 1
ATOM 670 C C . LEU A 1 83 ? 2.898 -2.053 8.891 1.00 88.25 83 LEU A C 1
ATOM 672 O O . LEU A 1 83 ? 3.913 -2.141 9.579 1.00 88.25 83 LEU A O 1
ATOM 676 N N . ALA A 1 84 ? 2.279 -3.127 8.440 1.00 89.38 84 ALA A N 1
ATOM 677 C CA . ALA A 1 84 ? 2.724 -4.465 8.784 1.00 89.38 84 ALA A CA 1
ATOM 678 C C . ALA A 1 84 ? 2.629 -5.387 7.582 1.00 89.38 84 ALA A C 1
ATOM 680 O O . ALA A 1 84 ? 2.239 -4.984 6.490 1.00 89.38 84 ALA A O 1
ATOM 681 N N . THR A 1 85 ? 3.034 -6.629 7.785 1.00 90.44 85 THR A N 1
ATOM 682 C CA . THR A 1 85 ? 3.025 -7.650 6.753 1.00 90.44 85 THR A CA 1
ATOM 683 C C . THR A 1 85 ? 2.286 -8.882 7.222 1.00 90.44 85 THR A C 1
ATOM 685 O O . THR A 1 85 ? 2.291 -9.206 8.410 1.00 90.44 85 THR A O 1
ATOM 688 N N . ASP A 1 86 ? 1.657 -9.576 6.282 1.00 89.44 86 ASP A N 1
ATOM 689 C CA . ASP A 1 86 ? 0.919 -10.805 6.535 1.00 89.44 86 ASP A CA 1
ATOM 690 C C . ASP A 1 86 ? 1.024 -11.758 5.326 1.00 89.44 86 ASP A C 1
ATOM 692 O O . ASP A 1 86 ? 1.573 -11.402 4.275 1.00 89.44 86 ASP A O 1
ATOM 696 N N . ASN A 1 87 ? 0.574 -13.004 5.479 1.00 87.50 87 ASN A N 1
ATOM 697 C CA . ASN A 1 87 ? 0.489 -13.933 4.354 1.00 87.50 87 ASN A CA 1
ATOM 698 C C . ASN A 1 87 ? -0.469 -13.341 3.309 1.00 87.50 87 ASN A C 1
ATOM 700 O O . ASN A 1 87 ? -1.575 -12.927 3.655 1.00 87.50 87 ASN A O 1
ATOM 704 N N . CYS A 1 88 ? -0.073 -13.331 2.035 1.00 82.94 88 CYS A N 1
ATOM 705 C CA . CYS A 1 88 ? -0.826 -12.673 0.958 1.00 82.94 88 CYS A CA 1
ATOM 706 C C . CYS A 1 88 ? -2.277 -13.165 0.820 1.00 82.94 88 CYS A C 1
ATOM 708 O O . CYS A 1 88 ? -3.123 -12.446 0.299 1.00 82.94 88 CYS A O 1
ATOM 710 N N . GLY A 1 89 ? -2.576 -14.365 1.329 1.00 80.56 89 GLY A N 1
ATOM 711 C CA . GLY A 1 89 ? -3.916 -14.937 1.324 1.00 80.56 89 GLY A CA 1
ATOM 712 C C . GLY A 1 89 ? -4.868 -14.524 2.428 1.00 80.56 89 GLY A C 1
ATOM 713 O O . GLY A 1 89 ? -6.014 -14.971 2.448 1.00 80.56 89 GLY A O 1
ATOM 714 N N . MET A 1 90 ? -4.424 -13.682 3.355 1.00 84.06 90 MET A N 1
ATOM 715 C CA . MET A 1 90 ? -5.284 -13.230 4.437 1.00 84.06 90 MET A CA 1
ATOM 716 C C . MET A 1 90 ? -6.352 -12.259 3.928 1.00 84.06 90 MET A C 1
ATOM 718 O O . MET A 1 90 ? -6.114 -11.399 3.077 1.00 84.06 90 MET A O 1
ATOM 722 N N . LYS A 1 91 ? -7.558 -12.381 4.488 1.00 81.31 91 LYS A N 1
ATOM 723 C CA . LYS A 1 91 ? -8.702 -11.553 4.107 1.00 81.31 91 LYS A CA 1
ATOM 724 C C . LYS A 1 91 ? -8.502 -10.114 4.585 1.00 81.31 91 LYS A C 1
ATOM 726 O O . LYS A 1 91 ? -8.645 -9.827 5.772 1.00 81.31 91 LYS A O 1
ATOM 731 N N . L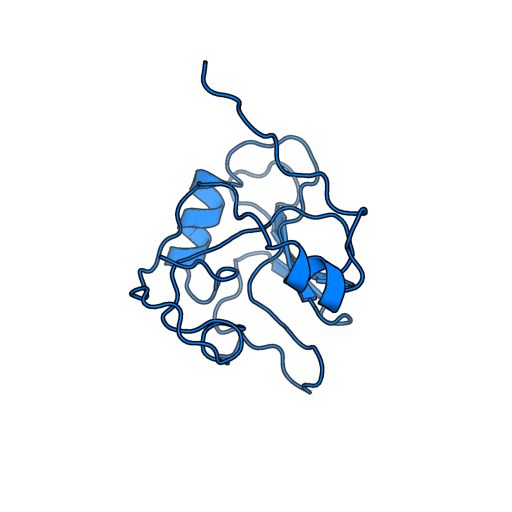YS A 1 92 ? -8.214 -9.211 3.649 1.00 83.31 92 LYS A N 1
ATOM 732 C CA . LYS A 1 92 ? -8.108 -7.760 3.861 1.00 83.31 92 LYS A CA 1
ATOM 733 C C . LYS A 1 92 ? -8.689 -7.032 2.644 1.00 83.31 92 LYS A C 1
ATOM 735 O O . LYS A 1 92 ? -8.918 -7.645 1.602 1.00 83.31 92 LYS A O 1
ATOM 740 N N . ARG A 1 93 ? -8.991 -5.742 2.783 1.00 82.94 93 ARG A N 1
ATOM 741 C CA . ARG A 1 93 ? -9.447 -4.912 1.653 1.00 82.94 93 ARG A CA 1
ATOM 742 C C . ARG A 1 93 ? -8.253 -4.518 0.788 1.00 82.94 93 ARG A C 1
ATOM 744 O O . ARG A 1 93 ? -7.134 -4.547 1.274 1.00 82.94 93 ARG A O 1
ATOM 751 N N . PHE A 1 94 ? -8.478 -4.138 -0.464 1.00 83.38 94 PHE A N 1
ATOM 752 C CA . PHE A 1 94 ? -7.401 -3.710 -1.356 1.00 83.38 94 PHE A CA 1
ATOM 753 C C . PHE A 1 94 ? -7.452 -2.212 -1.573 1.00 83.38 94 PHE A C 1
ATOM 755 O O . PHE A 1 94 ? -8.523 -1.639 -1.766 1.00 83.38 94 PHE A O 1
ATOM 762 N N . ILE A 1 95 ? -6.276 -1.606 -1.554 1.00 82.38 95 ILE A N 1
ATOM 763 C CA . ILE A 1 95 ? -6.063 -0.247 -1.999 1.00 82.38 95 ILE A CA 1
ATOM 764 C C . ILE A 1 95 ? -5.339 -0.310 -3.343 1.00 82.38 95 ILE A C 1
ATOM 766 O O . ILE A 1 95 ? -4.275 -0.927 -3.421 1.00 82.38 95 ILE A O 1
ATOM 770 N N . CYS A 1 96 ? -5.841 0.386 -4.366 1.00 80.94 96 CYS A N 1
ATOM 771 C CA . CYS A 1 96 ? -5.166 0.454 -5.662 1.00 80.94 96 CYS A CA 1
ATOM 772 C C . CYS A 1 96 ? -5.019 1.869 -6.185 1.00 80.94 96 CYS A C 1
ATOM 774 O O . CYS A 1 96 ? -5.889 2.706 -5.990 1.00 80.94 96 CYS A O 1
ATOM 776 N N . SER A 1 97 ? -3.948 2.104 -6.927 1.00 78.94 97 SER A N 1
ATOM 777 C CA . SER A 1 97 ? -3.698 3.342 -7.650 1.00 78.94 97 SER A CA 1
ATOM 778 C C . SER A 1 97 ? -3.405 3.053 -9.118 1.00 78.94 97 SER A C 1
ATOM 780 O O . SER A 1 97 ? -3.243 1.905 -9.553 1.00 78.94 97 SER A O 1
ATOM 782 N N . GLN A 1 98 ? -3.361 4.115 -9.916 1.00 79.25 98 GLN A N 1
ATOM 783 C CA . GLN A 1 98 ? -2.807 4.010 -11.253 1.00 79.25 98 GLN A CA 1
ATOM 784 C C . GLN A 1 98 ? -1.282 3.942 -11.158 1.00 79.25 98 GLN A C 1
ATOM 786 O O . GLN A 1 98 ? -0.643 4.775 -10.519 1.00 79.25 98 GLN A O 1
ATOM 791 N N . ALA A 1 99 ? -0.691 2.970 -11.838 1.00 78.31 99 ALA A N 1
ATOM 792 C CA . ALA A 1 99 ? 0.752 2.826 -11.958 1.00 78.31 99 ALA A CA 1
ATOM 793 C C . ALA A 1 99 ? 1.086 2.482 -13.401 1.00 78.31 99 ALA A C 1
ATOM 795 O O . ALA A 1 99 ? 0.291 1.800 -14.035 1.00 78.31 99 ALA A O 1
ATOM 796 N N . ARG A 1 100 ? 2.246 2.905 -13.922 1.00 82.38 100 ARG A N 1
ATOM 797 C CA . ARG A 1 100 ? 2.683 2.574 -15.298 1.00 82.38 100 ARG A CA 1
ATOM 798 C C . ARG A 1 100 ? 2.946 1.081 -15.494 1.00 82.38 100 ARG A C 1
ATOM 800 O O . ARG A 1 100 ? 2.805 0.563 -16.603 1.00 82.38 100 ARG A O 1
ATOM 807 N N . ARG A 1 101 ? 3.351 0.401 -14.422 1.00 80.88 101 ARG A N 1
ATOM 808 C CA . ARG A 1 101 ? 3.603 -1.037 -14.385 1.00 80.88 101 ARG A CA 1
ATOM 809 C C . ARG A 1 101 ? 3.004 -1.631 -13.114 1.00 80.88 101 ARG A C 1
ATOM 811 O O . ARG A 1 101 ? 2.787 -0.914 -12.143 1.00 80.88 101 ARG A O 1
ATOM 818 N N . CYS A 1 102 ? 2.730 -2.926 -13.142 1.00 82.50 102 CYS A N 1
ATOM 819 C CA . CYS A 1 102 ? 2.331 -3.704 -11.980 1.00 82.50 102 CYS A CA 1
ATOM 820 C C . CYS A 1 102 ? 2.976 -5.084 -12.072 1.00 82.50 102 CYS A C 1
ATOM 822 O O . CYS A 1 102 ? 2.741 -5.808 -13.040 1.00 82.50 102 CYS A O 1
ATOM 824 N N . ASN A 1 103 ? 3.832 -5.422 -11.107 1.00 79.81 103 ASN A N 1
ATOM 825 C CA . ASN A 1 103 ? 4.633 -6.646 -11.111 1.00 79.81 103 ASN A CA 1
ATOM 826 C C . ASN A 1 103 ? 5.379 -6.860 -12.447 1.00 79.81 103 ASN A C 1
ATOM 828 O O . ASN A 1 103 ? 5.265 -7.895 -13.096 1.00 79.81 103 ASN A O 1
ATOM 832 N N . GLY A 1 104 ? 6.059 -5.814 -12.928 1.00 77.38 104 GLY A N 1
ATOM 833 C CA . GLY A 1 104 ? 6.792 -5.831 -14.199 1.00 77.38 104 GLY A CA 1
ATOM 834 C C . GLY A 1 104 ? 5.937 -5.654 -15.463 1.00 77.38 104 GLY A C 1
ATOM 835 O O . GLY A 1 104 ? 6.478 -5.217 -16.486 1.00 77.38 104 GLY A O 1
ATOM 836 N N . ASN A 1 105 ? 4.621 -5.870 -15.398 1.00 79.00 105 ASN A N 1
ATOM 837 C CA . ASN A 1 105 ? 3.722 -5.779 -16.551 1.00 79.00 105 ASN A CA 1
ATOM 838 C C . ASN A 1 105 ? 3.259 -4.339 -16.814 1.00 79.00 105 ASN A C 1
ATOM 840 O O . ASN A 1 105 ? 2.830 -3.668 -15.875 1.00 79.00 105 ASN A O 1
ATOM 844 N N . PRO A 1 106 ? 3.296 -3.841 -18.063 1.00 79.25 106 PRO A N 1
ATOM 845 C CA . PRO A 1 106 ? 2.753 -2.530 -18.402 1.00 79.25 106 PRO A CA 1
ATOM 846 C C . PRO A 1 106 ? 1.227 -2.512 -18.243 1.00 79.25 106 PRO A C 1
ATOM 848 O O . PRO A 1 106 ? 0.524 -3.428 -18.664 1.00 79.25 106 PRO A O 1
ATOM 851 N N . THR A 1 107 ? 0.700 -1.446 -17.648 1.00 73.50 107 THR A N 1
ATOM 852 C CA . THR A 1 107 ? -0.745 -1.287 -17.385 1.00 73.50 107 THR A CA 1
ATOM 853 C C . THR A 1 107 ? -1.451 -0.405 -18.419 1.00 73.50 107 THR A C 1
ATOM 855 O O . THR A 1 107 ? -2.683 -0.390 -18.478 1.00 73.50 107 THR A O 1
ATOM 858 N N . GLY A 1 108 ? -0.680 0.373 -19.190 1.00 72.75 108 GLY A N 1
ATOM 859 C CA . GLY A 1 108 ? -1.192 1.453 -20.037 1.00 72.75 108 GLY A CA 1
ATOM 860 C C . GLY A 1 108 ? -1.751 2.650 -19.254 1.00 72.75 108 GLY A C 1
ATOM 861 O O . GLY A 1 108 ? -2.405 3.501 -19.849 1.00 72.75 108 GLY A O 1
ATOM 862 N N . SER A 1 109 ? -1.526 2.716 -17.937 1.00 71.19 109 SER A N 1
ATOM 863 C CA . SER A 1 109 ? -1.991 3.800 -17.066 1.00 71.19 109 SER A CA 1
ATOM 864 C C . SER A 1 109 ? -0.868 4.813 -16.804 1.00 71.19 109 SER A C 1
ATOM 866 O O . SER A 1 109 ? 0.305 4.454 -16.685 1.00 71.19 109 SER A O 1
ATOM 868 N N . SER A 1 110 ? -1.207 6.095 -16.678 1.00 66.69 110 SER A N 1
ATOM 869 C CA . SER A 1 110 ? -0.298 7.106 -16.128 1.00 66.69 110 SER A CA 1
ATOM 870 C C . SER A 1 110 ? -0.142 6.907 -14.621 1.00 66.69 110 SER A C 1
ATOM 872 O O . SER A 1 110 ? -1.106 6.567 -13.947 1.00 66.69 110 SER A O 1
ATOM 874 N N . PHE A 1 111 ? 1.052 7.137 -14.068 1.00 61.78 111 PHE A N 1
ATOM 875 C CA . PHE A 1 111 ? 1.163 7.297 -12.618 1.00 61.78 111 PHE A CA 1
ATOM 876 C C . PHE A 1 111 ? 0.552 8.648 -12.257 1.00 61.78 111 PHE A C 1
ATOM 878 O O . PHE A 1 111 ? 1.048 9.685 -12.699 1.00 61.78 111 PHE A O 1
ATOM 885 N N . ILE A 1 112 ? -0.529 8.620 -11.492 1.00 59.25 112 ILE A N 1
ATOM 886 C CA . ILE A 1 112 ? -1.120 9.802 -10.879 1.00 59.25 112 ILE A CA 1
ATOM 887 C C . ILE A 1 112 ? -0.966 9.575 -9.376 1.00 59.25 112 ILE A C 1
ATOM 889 O O . ILE A 1 112 ? -1.423 8.536 -8.897 1.00 59.25 112 ILE A O 1
ATOM 893 N N . PRO A 1 113 ? -0.307 10.480 -8.628 1.00 52.06 113 PRO A N 1
ATOM 894 C CA . PRO A 1 113 ? -0.355 10.453 -7.173 1.00 52.06 113 PRO A CA 1
ATOM 895 C C . PRO A 1 113 ? -1.821 10.604 -6.749 1.00 52.06 113 PRO A C 1
ATOM 897 O O . PRO A 1 113 ? -2.385 11.691 -6.822 1.00 52.06 113 PRO A O 1
ATOM 900 N N . GLY A 1 114 ? -2.463 9.484 -6.429 1.00 51.59 114 GLY A N 1
ATOM 901 C CA . GLY A 1 114 ? -3.899 9.415 -6.190 1.00 51.59 114 GLY A CA 1
ATOM 902 C C . GLY A 1 114 ? -4.498 8.094 -6.666 1.00 51.59 114 GLY A C 1
ATOM 903 O O . GLY A 1 114 ? -4.014 7.453 -7.603 1.00 51.59 114 GLY A O 1
ATOM 904 N N . TRP A 1 115 ? -5.551 7.654 -5.990 1.00 60.81 115 TRP A N 1
ATOM 905 C CA . TRP A 1 115 ? -6.283 6.441 -6.337 1.00 60.81 115 TRP A CA 1
ATOM 906 C C . TRP A 1 115 ? -7.646 6.748 -6.950 1.00 60.81 115 TRP A C 1
ATOM 908 O O . TRP A 1 115 ? -8.093 7.891 -7.000 1.00 60.81 115 TRP A O 1
ATOM 918 N N . LYS A 1 116 ? -8.323 5.698 -7.409 1.00 52.19 116 LYS A N 1
ATOM 919 C CA . LYS A 1 116 ? -9.743 5.729 -7.747 1.00 52.19 116 LYS A CA 1
ATOM 920 C C . LYS A 1 116 ? -10.453 4.851 -6.716 1.00 52.19 116 LYS A C 1
ATOM 922 O O . LYS A 1 116 ? -10.023 3.721 -6.514 1.00 52.19 116 LYS A O 1
ATOM 927 N N . THR A 1 117 ? -11.514 5.341 -6.080 1.00 49.12 117 THR A N 1
ATOM 928 C CA . THR A 1 117 ? -12.285 4.623 -5.040 1.00 49.12 117 THR A CA 1
ATOM 929 C C . THR A 1 117 ? -13.158 3.481 -5.579 1.00 49.12 117 THR A C 1
ATOM 931 O O . THR A 1 117 ? -13.956 2.903 -4.840 1.00 49.12 117 THR A O 1
ATOM 934 N N . ASP A 1 118 ? -12.994 3.109 -6.849 1.00 49.84 118 ASP A N 1
ATOM 935 C CA . ASP A 1 118 ? -13.652 1.935 -7.408 1.00 49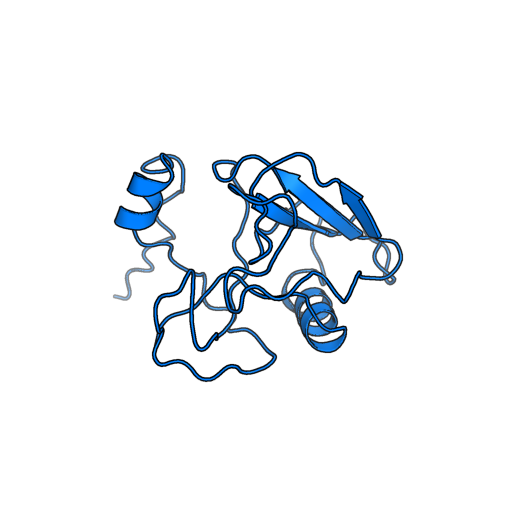.84 118 ASP A CA 1
ATOM 936 C C . ASP A 1 118 ? -13.027 0.671 -6.782 1.00 49.84 118 ASP A C 1
ATOM 938 O O . ASP A 1 118 ? -11.798 0.547 -6.764 1.00 49.84 118 ASP A O 1
ATOM 942 N N . PRO A 1 119 ? -13.825 -0.280 -6.255 1.00 50.00 119 PRO A N 1
ATOM 943 C CA . PRO A 1 119 ? -13.291 -1.504 -5.674 1.00 50.00 119 PRO A CA 1
ATOM 944 C C . PRO A 1 119 ? -12.446 -2.232 -6.716 1.00 50.00 119 PRO A C 1
ATOM 946 O O . PRO A 1 119 ? -12.934 -2.594 -7.788 1.00 50.00 119 PRO A O 1
ATOM 949 N N . CYS A 1 120 ? -11.172 -2.453 -6.403 1.00 56.12 120 CYS A N 1
ATOM 950 C CA . CYS A 1 120 ? -10.316 -3.223 -7.284 1.00 56.12 120 CYS A CA 1
ATOM 951 C C . CYS A 1 120 ? -10.799 -4.663 -7.290 1.00 56.12 120 CYS A C 1
ATOM 953 O O . CYS A 1 120 ? -10.795 -5.340 -6.259 1.00 56.12 120 CYS A O 1
ATOM 955 N N . ILE A 1 121 ? -11.201 -5.125 -8.464 1.00 58.91 121 ILE A N 1
ATOM 956 C CA . ILE A 1 121 ? -11.455 -6.534 -8.695 1.00 58.91 121 ILE A CA 1
ATOM 957 C C . ILE A 1 121 ? -10.099 -7.151 -9.020 1.00 58.91 121 ILE A C 1
ATOM 959 O O . ILE A 1 121 ? -9.472 -6.783 -10.011 1.00 58.91 121 ILE A O 1
ATOM 963 N N . ILE A 1 122 ? -9.626 -8.044 -8.154 1.00 59.16 122 ILE A N 1
ATOM 964 C CA . ILE A 1 122 ? -8.521 -8.932 -8.510 1.00 59.16 122 ILE A CA 1
ATOM 965 C C . ILE A 1 122 ? -9.100 -9.975 -9.459 1.00 59.16 122 ILE A C 1
ATOM 967 O O . ILE A 1 122 ? -10.110 -10.599 -9.134 1.00 59.16 122 ILE A O 1
ATOM 971 N N . GLU A 1 123 ? -8.495 -10.111 -10.636 1.00 64.75 123 GLU A N 1
ATOM 972 C CA . GLU A 1 123 ? -8.899 -11.108 -11.627 1.00 64.75 123 GLU A CA 1
ATOM 973 C C . GLU A 1 123 ? -8.738 -12.532 -11.045 1.00 64.75 123 GLU A C 1
ATOM 975 O O . GLU A 1 123 ? -7.845 -12.799 -10.233 1.00 64.75 123 GLU A O 1
ATOM 980 N N . ASP A 1 124 ? -9.649 -13.443 -11.405 1.00 60.97 124 ASP A N 1
ATOM 981 C CA . ASP A 1 124 ? -9.720 -14.794 -10.823 1.00 60.97 124 ASP A CA 1
ATOM 982 C C . ASP A 1 124 ? -8.446 -15.625 -11.087 1.00 60.97 124 ASP A C 1
ATOM 984 O O . ASP A 1 124 ? -8.106 -16.492 -10.287 1.00 60.97 124 ASP A O 1
ATOM 988 N N . ASP A 1 125 ? -7.722 -15.348 -12.171 1.00 56.56 125 ASP A N 1
ATOM 989 C CA . ASP A 1 125 ? -6.443 -15.974 -12.527 1.00 56.56 125 ASP A CA 1
ATOM 990 C C . ASP A 1 125 ? -5.302 -15.559 -11.580 1.00 56.56 125 ASP A C 1
ATOM 992 O O . ASP A 1 125 ? -4.464 -16.380 -11.204 1.00 56.56 125 ASP A O 1
ATOM 996 N N . ILE A 1 126 ? -5.300 -14.307 -11.118 1.00 60.75 126 ILE A N 1
ATOM 997 C CA . ILE A 1 126 ? -4.386 -13.834 -10.075 1.00 60.75 126 ILE A CA 1
ATOM 998 C C . ILE A 1 126 ? -4.754 -14.460 -8.730 1.00 60.75 126 ILE A C 1
ATOM 1000 O O . ILE A 1 126 ? -3.870 -14.849 -7.967 1.00 60.75 126 ILE A O 1
ATOM 1004 N N . LEU A 1 127 ? -6.049 -14.608 -8.436 1.00 59.06 127 LEU A N 1
ATOM 1005 C CA . LEU A 1 127 ? -6.488 -15.332 -7.243 1.00 59.06 127 LEU A CA 1
ATOM 1006 C C . LEU A 1 127 ? -6.080 -16.810 -7.297 1.00 59.06 127 LEU A C 1
ATOM 1008 O O . LEU A 1 127 ? -5.659 -17.339 -6.273 1.00 59.06 127 LEU A O 1
ATOM 1012 N N . ASP A 1 128 ? -6.148 -17.462 -8.458 1.00 60.34 128 ASP A N 1
ATOM 1013 C CA . ASP A 1 128 ? -5.652 -18.830 -8.658 1.00 60.34 128 ASP A CA 1
ATOM 1014 C C . ASP A 1 128 ? -4.150 -18.936 -8.397 1.00 60.34 128 ASP A C 1
ATOM 1016 O O . ASP A 1 128 ? -3.720 -19.788 -7.619 1.00 60.34 128 ASP A O 1
ATOM 1020 N N . LEU A 1 129 ? -3.359 -18.039 -8.995 1.00 53.47 129 LEU A N 1
ATOM 1021 C CA . LEU A 1 129 ? -1.904 -18.008 -8.835 1.00 53.47 129 LEU A CA 1
ATOM 1022 C C . LEU A 1 129 ? -1.490 -17.819 -7.367 1.00 53.47 129 LEU A C 1
ATOM 1024 O O . LEU A 1 129 ? -0.502 -18.389 -6.912 1.00 53.47 129 LEU A O 1
ATOM 1028 N N . LEU A 1 130 ? -2.259 -17.026 -6.617 1.00 53.56 130 LEU A N 1
ATOM 1029 C CA . LEU A 1 130 ? -2.022 -16.760 -5.198 1.00 53.56 130 LEU A CA 1
ATOM 1030 C C . LEU A 1 130 ? -2.633 -17.825 -4.264 1.00 53.56 130 LEU A C 1
ATOM 1032 O O . LEU A 1 130 ? -2.479 -17.716 -3.047 1.00 53.56 130 LEU A O 1
ATOM 1036 N N . GLY A 1 131 ? -3.335 -18.835 -4.796 1.00 51.94 131 GLY A N 1
ATOM 1037 C CA . GLY A 1 131 ? -4.025 -19.864 -4.007 1.00 51.94 131 GLY A CA 1
ATOM 1038 C C . GLY A 1 131 ? -5.250 -19.348 -3.238 1.00 51.94 131 GLY A C 1
ATOM 1039 O O . GLY A 1 131 ? -5.624 -19.908 -2.210 1.00 51.94 131 GLY A O 1
ATOM 1040 N N . LEU A 1 132 ? -5.854 -18.249 -3.699 1.00 51.25 132 LEU A N 1
ATOM 1041 C CA . LEU A 1 132 ? -6.928 -17.497 -3.030 1.00 51.25 132 LEU A CA 1
ATOM 1042 C C . LEU A 1 132 ? -8.295 -17.651 -3.691 1.00 51.25 132 LEU A C 1
ATOM 1044 O O . LEU A 1 132 ? -9.280 -17.058 -3.229 1.00 51.25 132 LEU A O 1
ATOM 1048 N N . LYS A 1 133 ? -8.377 -18.440 -4.765 1.00 53.03 133 LYS A N 1
ATOM 1049 C CA . LYS A 1 133 ? -9.633 -18.706 -5.464 1.00 53.03 133 LYS A CA 1
ATOM 1050 C C . LYS A 1 133 ? -10.653 -19.318 -4.501 1.00 53.03 133 LYS A C 1
ATOM 1052 O O . LYS A 1 133 ? -10.384 -20.315 -3.839 1.00 53.03 133 LYS A O 1
ATOM 1057 N N . GLY A 1 134 ? -11.831 -18.701 -4.402 1.00 55.75 134 GLY A N 1
ATOM 1058 C CA . GLY A 1 134 ? -12.906 -19.135 -3.498 1.00 55.75 134 GLY A CA 1
ATOM 1059 C C . GLY A 1 134 ? -12.801 -18.636 -2.048 1.00 55.75 134 GLY A C 1
ATOM 1060 O O . GLY A 1 134 ? -13.771 -18.771 -1.307 1.00 55.75 134 GLY A O 1
ATOM 1061 N N . LEU A 1 135 ? -11.686 -18.009 -1.649 1.00 46.66 135 LEU A N 1
ATOM 1062 C CA . LEU A 1 135 ? -11.510 -17.392 -0.321 1.00 46.66 135 LEU A CA 1
ATOM 1063 C C . LEU A 1 135 ? -11.831 -15.888 -0.317 1.00 46.66 135 LEU A C 1
ATOM 1065 O O . LEU A 1 135 ? -12.166 -15.313 0.724 1.00 46.66 135 LEU A O 1
ATOM 1069 N N . VAL A 1 136 ? -11.763 -15.249 -1.487 1.00 43.47 136 VAL A N 1
ATOM 1070 C CA . VAL A 1 136 ? -12.183 -13.861 -1.699 1.00 43.47 136 VAL A CA 1
ATOM 1071 C C . VAL A 1 136 ? -13.639 -13.865 -2.183 1.00 43.47 136 VAL A C 1
ATOM 1073 O O . VAL A 1 136 ? -13.943 -14.542 -3.167 1.00 43.47 136 VAL A O 1
ATOM 1076 N N . PRO A 1 137 ? -14.573 -13.149 -1.522 1.00 43.03 137 PRO A N 1
ATOM 1077 C CA . PRO A 1 137 ? -15.935 -13.029 -2.026 1.00 43.03 137 PRO A CA 1
ATOM 1078 C C . PRO A 1 137 ? -15.884 -12.422 -3.425 1.00 43.03 137 PRO A C 1
ATOM 1080 O O . PRO A 1 137 ? -15.230 -11.393 -3.601 1.00 43.03 137 PRO A O 1
ATOM 1083 N N . LYS A 1 138 ? -16.597 -13.012 -4.395 1.00 45.38 138 LYS A N 1
ATOM 1084 C CA . LYS A 1 138 ? -16.884 -12.339 -5.668 1.00 45.38 138 LYS A CA 1
ATOM 1085 C C . LYS A 1 138 ? -17.457 -10.972 -5.309 1.00 45.38 138 LYS A C 1
ATOM 1087 O O . LYS A 1 138 ? -18.550 -10.903 -4.748 1.00 45.38 138 LYS A O 1
ATOM 1092 N N . SER A 1 139 ? -16.689 -9.908 -5.530 1.00 44.53 139 SER A N 1
ATOM 1093 C CA . SER A 1 139 ? -17.123 -8.540 -5.257 1.00 44.53 139 SER A CA 1
ATOM 1094 C C . SER A 1 139 ? -18.504 -8.353 -5.874 1.00 44.53 139 SER A C 1
ATOM 1096 O O . SER A 1 139 ? -18.688 -8.729 -7.034 1.00 44.53 139 SER A O 1
ATOM 1098 N N . ASN A 1 140 ? -19.458 -7.851 -5.085 1.00 32.78 140 ASN A N 1
ATOM 1099 C CA . ASN A 1 140 ? -20.864 -7.719 -5.452 1.00 32.78 140 ASN A CA 1
ATOM 1100 C C . ASN A 1 140 ? -21.020 -7.321 -6.924 1.00 32.78 140 ASN A C 1
ATOM 1102 O O . ASN A 1 140 ? -20.725 -6.186 -7.299 1.00 32.78 140 ASN A O 1
ATOM 1106 N N . LYS A 1 141 ? -21.511 -8.254 -7.750 1.00 29.45 141 LYS A N 1
ATOM 1107 C CA . LYS A 1 141 ? -22.141 -7.898 -9.017 1.00 29.45 141 LYS A CA 1
ATOM 1108 C C . LYS A 1 141 ? -23.320 -7.005 -8.653 1.00 29.45 141 LYS A C 1
ATOM 1110 O O . LYS A 1 141 ? -24.365 -7.503 -8.245 1.00 29.45 141 LYS A O 1
ATOM 1115 N N . ILE A 1 142 ? -23.158 -5.693 -8.775 1.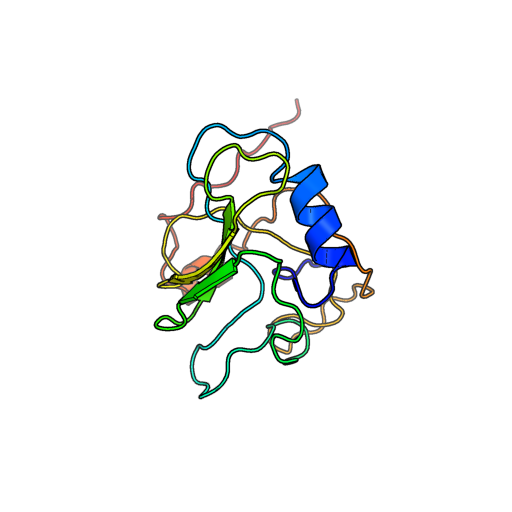00 29.84 142 ILE A N 1
ATOM 1116 C CA . ILE A 1 142 ? -24.317 -4.820 -8.900 1.00 29.84 142 ILE A CA 1
ATOM 1117 C C . ILE A 1 142 ? -24.847 -5.093 -10.304 1.00 29.84 142 ILE A C 1
ATOM 1119 O O . ILE A 1 142 ? -24.346 -4.561 -11.293 1.00 29.84 142 ILE A O 1
ATOM 1123 N N . HIS A 1 143 ? -25.817 -6.004 -10.384 1.00 28.88 143 HIS A N 1
ATOM 1124 C CA . HIS A 1 143 ? -26.750 -6.034 -11.496 1.00 28.88 143 HIS A CA 1
ATOM 1125 C C . HIS A 1 143 ? -27.343 -4.630 -11.620 1.00 28.88 143 HIS A C 1
ATOM 1127 O O . HIS A 1 143 ? -27.999 -4.155 -10.695 1.00 28.88 143 HIS A O 1
ATOM 1133 N N . LYS A 1 144 ? -27.097 -3.961 -12.744 1.00 31.72 144 LYS A N 1
ATOM 1134 C CA . LYS A 1 144 ? -27.998 -2.907 -13.191 1.00 31.72 144 LYS A CA 1
ATOM 1135 C C . LYS A 1 144 ? -29.054 -3.572 -14.064 1.00 31.72 144 LYS A C 1
ATOM 1137 O O . LYS A 1 144 ? -28.720 -4.100 -15.125 1.00 31.72 144 LYS A O 1
ATOM 1142 N N . GLY A 1 145 ? -30.272 -3.632 -13.526 1.00 31.70 145 GLY A N 1
ATOM 1143 C CA . GLY A 1 145 ? -31.477 -3.516 -14.343 1.00 31.70 145 GLY A CA 1
ATOM 1144 C C . GLY A 1 145 ? -31.652 -2.086 -14.833 1.00 31.70 145 GLY A C 1
ATOM 1145 O O . GLY A 1 145 ? -30.868 -1.209 -14.390 1.00 31.70 145 GLY A O 1
#

Radius of gyration: 15.0 Å; chains: 1; bounding box: 47×33×38 Å

InterPro domains:
  IPR016186 C-type lectin-like/link domain superfamily [G3DSA:3.10.100.10] (5-106)
  IPR016187 C-type lectin fold [SSF56436] (14-99)

Secondary structure (DSSP, 8-state):
---EEPP--SHHHHHHHHHHTSSS-SS---EEEEEE-TT-SS-EETTT--B-----TTEEEE--SSEEEEEEESS-TT-EEEEEEE-TTS--EE-EE--SEETTEE-S----SSB--SPP---HHHHHHTT-TTTS---------

Sequence (145 aa):
MKLCLADLRTKTAFDMVEQELLPNETKNKDYWIGLNGYEKYRYTYISDHSALEYMPPNTSLSLRKPCGYIKKNGKSETGSYTLATDNCGMKKRFICSQARRCNGNPTGSSFIPGWKTDPCIIEDDILDLLGLKGLVPKSNKIHKG